Protein AF-A0A7J6PFQ9-F1 (afdb_monomer_lite)

Organism: Perkinsus olseni (NCBI:txid32597)

Foldseek 3Di:
DADQVVVLVVVVVVVVVVDPDDDDDDDPCCPLLNPDDVLNVQLVVCCVVVVDDLQRSQVVVVHHSHPDDCLVVLVVCVVVVQQADAAEFQAVNNCVNNDNNYPHYHYGEGEDDPNHPVVVVCCCPVRVGQYKYAYPPDDDDDDDDDDDDDDDDDPVRIDGDDPDD

InterPro domains:
  IPR032677 GTP cyclohydrolase II [PF00925] (2-100)
  IPR036144 GTP cyclohydrolase II superfamily [G3DSA:3.40.50.10990] (1-108)
  IPR036144 GTP cyclohydrolase II superfamily [SSF142695] (2-99)

Structure (mmCIF, N/CA/C/O backbone):
data_AF-A0A7J6PFQ9-F1
#
_entry.id   AF-A0A7J6PFQ9-F1
#
loop_
_atom_site.group_PDB
_atom_site.id
_atom_site.type_symbol
_atom_site.label_atom_id
_atom_site.label_alt_id
_atom_site.label_comp_id
_atom_site.label_asym_id
_atom_site.label_entity_id
_atom_site.label_seq_id
_atom_site.pdbx_PDB_ins_code
_atom_site.Cartn_x
_atom_site.Cartn_y
_atom_site.Cartn_z
_atom_site.occupancy
_atom_site.B_iso_or_equiv
_atom_site.auth_seq_id
_atom_site.auth_comp_id
_atom_site.auth_asym_id
_atom_site.auth_atom_id
_atom_site.pdbx_PDB_model_num
ATOM 1 N N . MET A 1 1 ? 19.373 -3.636 -0.226 1.00 56.25 1 MET A N 1
ATOM 2 C CA . MET A 1 1 ? 17.947 -4.040 -0.247 1.00 56.25 1 MET A CA 1
ATOM 3 C C . MET A 1 1 ? 17.137 -2.916 -0.885 1.00 56.25 1 MET A C 1
ATOM 5 O O . MET A 1 1 ? 17.295 -1.785 -0.446 1.00 56.25 1 MET A O 1
ATOM 9 N N . LYS A 1 2 ? 16.353 -3.200 -1.943 1.00 75.31 2 LYS A N 1
ATOM 10 C CA . LYS A 1 2 ? 15.621 -2.184 -2.737 1.00 75.31 2 LYS A CA 1
ATOM 11 C C . LYS A 1 2 ? 14.236 -1.800 -2.159 1.00 75.31 2 LYS A C 1
ATOM 13 O O . LYS A 1 2 ? 13.784 -0.693 -2.416 1.00 75.31 2 LYS A O 1
ATOM 18 N N . CYS A 1 3 ? 13.560 -2.674 -1.389 1.00 81.12 3 CYS A N 1
ATOM 19 C CA . CYS A 1 3 ? 12.254 -2.365 -0.758 1.00 81.12 3 CYS A CA 1
ATOM 20 C C . CYS A 1 3 ? 12.392 -1.927 0.714 1.00 81.12 3 CYS A C 1
ATOM 22 O O . CYS A 1 3 ? 13.244 -2.444 1.425 1.00 81.12 3 CYS A O 1
ATOM 24 N N . ASP A 1 4 ? 11.482 -1.061 1.164 1.00 85.31 4 ASP A N 1
ATOM 25 C CA . ASP A 1 4 ? 11.183 -0.634 2.549 1.00 85.31 4 ASP A CA 1
ATOM 26 C C . ASP A 1 4 ? 10.150 -1.537 3.266 1.00 85.31 4 ASP A C 1
ATOM 28 O O . ASP A 1 4 ? 9.826 -1.331 4.430 1.00 85.31 4 ASP A O 1
ATOM 32 N N . CYS A 1 5 ? 9.619 -2.543 2.567 1.00 86.88 5 CYS A N 1
ATOM 33 C CA . CYS A 1 5 ? 8.531 -3.412 3.010 1.00 86.88 5 CYS A CA 1
ATOM 34 C C . CYS A 1 5 ? 8.803 -4.083 4.374 1.00 86.88 5 CYS A C 1
ATOM 36 O O . CYS A 1 5 ? 7.892 -4.243 5.181 1.00 86.88 5 CYS A O 1
ATOM 38 N N . GLY A 1 6 ? 10.048 -4.528 4.589 1.00 88.75 6 GLY A N 1
ATOM 39 C CA . GLY A 1 6 ? 10.463 -5.226 5.809 1.00 88.75 6 GLY A CA 1
ATOM 40 C C . GLY A 1 6 ? 10.555 -4.285 7.004 1.00 88.75 6 GLY A C 1
ATOM 41 O O . GLY A 1 6 ? 9.994 -4.587 8.050 1.00 88.75 6 GLY A O 1
ATOM 42 N N . ASP A 1 7 ? 11.177 -3.120 6.816 1.00 87.69 7 ASP A N 1
ATOM 43 C CA . ASP A 1 7 ? 11.290 -2.096 7.858 1.00 87.69 7 ASP A CA 1
ATOM 44 C C . ASP A 1 7 ? 9.903 -1.613 8.303 1.00 87.69 7 ASP A C 1
ATOM 46 O O . ASP A 1 7 ? 9.631 -1.547 9.495 1.00 87.69 7 ASP A O 1
ATOM 50 N N . GLN A 1 8 ? 8.985 -1.381 7.355 1.00 89.81 8 GLN A N 1
ATOM 51 C CA . GLN A 1 8 ? 7.605 -0.981 7.662 1.00 89.81 8 GLN A CA 1
ATOM 52 C C . GLN A 1 8 ? 6.836 -2.043 8.456 1.00 89.81 8 GLN A C 1
ATOM 54 O O . GLN A 1 8 ? 6.014 -1.698 9.301 1.00 89.81 8 GLN A O 1
ATOM 59 N N . LEU A 1 9 ? 7.079 -3.330 8.183 1.00 91.81 9 LEU A N 1
ATOM 60 C CA . LEU A 1 9 ? 6.477 -4.414 8.957 1.00 91.81 9 LEU A CA 1
ATOM 61 C C . LEU A 1 9 ? 7.026 -4.428 10.384 1.00 91.81 9 LEU A C 1
ATOM 63 O O . LEU A 1 9 ? 6.240 -4.498 11.320 1.00 91.81 9 LEU A O 1
ATOM 67 N N . LEU A 1 10 ? 8.349 -4.354 10.548 1.00 91.00 10 LEU A N 1
ATOM 68 C CA . LEU A 1 10 ? 8.985 -4.351 11.866 1.00 91.00 10 LEU A CA 1
ATOM 69 C C . LEU A 1 10 ? 8.537 -3.149 12.705 1.00 91.00 10 LEU A C 1
ATOM 71 O O . LEU A 1 10 ? 8.171 -3.332 13.860 1.00 91.00 10 LEU A O 1
ATOM 75 N N . ASP A 1 11 ? 8.495 -1.955 12.111 1.00 88.69 11 ASP A N 1
ATOM 76 C CA . ASP A 1 11 ? 8.027 -0.744 12.791 1.00 88.69 11 ASP A CA 1
ATOM 77 C C . ASP A 1 11 ? 6.557 -0.900 13.242 1.00 88.69 11 ASP A C 1
ATOM 79 O O . ASP A 1 11 ? 6.215 -0.545 14.367 1.00 88.69 11 ASP A O 1
ATOM 83 N N . PHE A 1 12 ? 5.688 -1.505 12.420 1.00 90.94 12 PHE A N 1
ATOM 84 C CA . PHE A 1 12 ? 4.292 -1.747 12.807 1.00 90.94 12 PHE A CA 1
ATOM 85 C C . PHE A 1 12 ? 4.128 -2.853 13.860 1.00 90.94 12 PHE A C 1
ATOM 87 O O . PHE A 1 12 ? 3.186 -2.809 14.647 1.00 90.94 12 PHE A O 1
ATOM 94 N N . LEU A 1 13 ? 5.026 -3.844 13.904 1.00 92.06 13 LEU A N 1
ATOM 95 C CA . LEU A 1 13 ? 5.021 -4.857 14.964 1.00 92.06 13 LEU A CA 1
ATOM 96 C C . LEU A 1 13 ? 5.323 -4.249 16.339 1.00 92.06 13 LEU A C 1
ATOM 98 O O . LEU A 1 13 ? 4.771 -4.725 17.322 1.00 92.06 13 LEU A O 1
ATOM 102 N N . VAL A 1 14 ? 6.137 -3.190 16.405 1.00 90.38 14 VAL A N 1
ATOM 103 C CA . VAL A 1 14 ? 6.342 -2.427 17.648 1.00 90.38 14 VAL A CA 1
ATOM 104 C C . VAL A 1 14 ? 5.050 -1.717 18.053 1.00 90.38 14 VAL A C 1
ATOM 106 O O . VAL A 1 14 ? 4.609 -1.854 19.185 1.00 90.38 14 VAL A O 1
ATOM 109 N N . THR A 1 15 ? 4.375 -1.048 17.112 1.00 86.88 15 THR A N 1
ATOM 110 C CA . THR A 1 15 ? 3.069 -0.418 17.380 1.00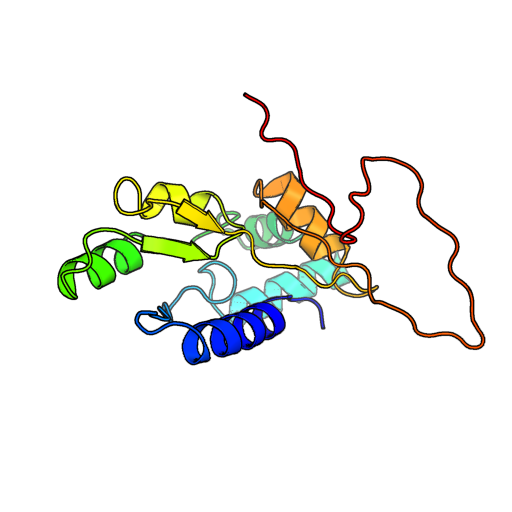 86.88 15 THR A CA 1
ATOM 111 C C . THR A 1 15 ? 2.017 -1.425 17.858 1.00 86.88 15 THR A C 1
ATOM 113 O O . THR A 1 15 ? 1.221 -1.110 18.731 1.00 86.88 15 THR A O 1
ATOM 116 N N . LEU A 1 16 ? 2.008 -2.644 17.312 1.00 89.50 16 LEU A N 1
ATOM 117 C CA . LEU A 1 16 ? 1.111 -3.716 17.761 1.00 89.50 16 LEU A CA 1
ATOM 118 C C . LEU A 1 16 ? 1.330 -4.127 19.222 1.00 89.50 16 LEU A C 1
ATOM 120 O O . LEU A 1 16 ? 0.383 -4.600 19.839 1.00 89.50 16 LEU A O 1
ATOM 124 N N . ASP A 1 17 ? 2.554 -4.000 19.735 1.00 91.62 17 ASP A N 1
ATOM 125 C CA . ASP A 1 17 ? 2.902 -4.332 21.122 1.00 91.62 17 ASP A CA 1
ATOM 126 C C . ASP A 1 17 ? 2.511 -3.205 22.095 1.00 91.62 17 ASP A C 1
ATOM 128 O O . ASP A 1 17 ? 2.172 -3.459 23.247 1.00 91.62 17 ASP A O 1
ATOM 132 N N . GLU A 1 18 ? 2.518 -1.958 21.616 1.00 91.38 18 GLU A N 1
ATOM 133 C CA . GLU A 1 18 ? 2.210 -0.758 22.406 1.00 91.38 18 GLU A CA 1
ATOM 134 C C . GLU A 1 18 ? 0.707 -0.422 22.454 1.00 91.38 18 GLU A C 1
ATOM 136 O O . GLU A 1 18 ? 0.261 0.277 23.364 1.00 91.38 18 GLU A O 1
ATOM 141 N N . GLU A 1 19 ? -0.081 -0.904 21.489 1.00 90.06 19 GLU A N 1
ATOM 142 C CA . GLU A 1 19 ? -1.502 -0.580 21.344 1.00 90.06 19 GLU A CA 1
ATOM 143 C C . GLU A 1 19 ? -2.411 -1.732 21.798 1.00 90.06 19 GLU A C 1
ATOM 145 O O . GLU A 1 19 ? -2.361 -2.839 21.264 1.00 90.06 19 GLU A O 1
ATOM 150 N N . ASP A 1 20 ? -3.372 -1.443 22.681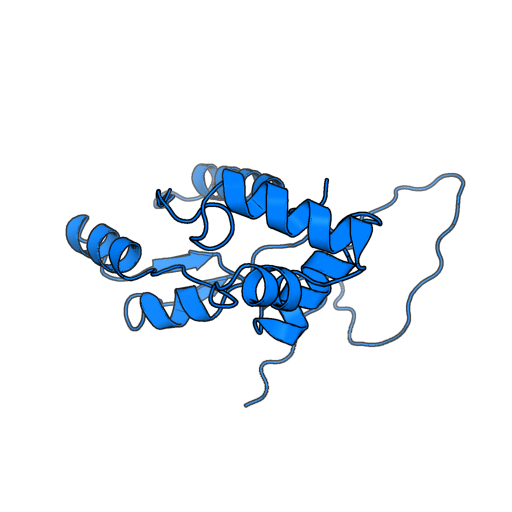 1.00 89.44 20 ASP A N 1
ATOM 151 C CA . ASP A 1 20 ? -4.359 -2.429 23.160 1.00 89.44 20 ASP A CA 1
ATOM 152 C C . ASP A 1 20 ? -5.221 -3.033 22.032 1.00 89.44 20 ASP A C 1
ATOM 154 O O . ASP A 1 20 ? -5.851 -4.085 22.190 1.00 89.44 20 ASP A O 1
ATOM 158 N N . ARG A 1 21 ? -5.342 -2.323 20.901 1.00 91.69 21 ARG A N 1
ATOM 159 C CA . ARG A 1 21 ? -6.212 -2.686 19.776 1.00 91.69 21 ARG A CA 1
ATOM 160 C C . ARG A 1 21 ? -5.549 -2.376 18.444 1.00 91.69 21 ARG A C 1
ATOM 162 O O . ARG A 1 21 ? -5.765 -1.315 17.863 1.00 91.69 21 ARG A O 1
ATOM 169 N N . ALA A 1 22 ? -4.845 -3.356 17.902 1.00 93.00 22 ALA A N 1
ATOM 170 C CA . ALA A 1 22 ? -4.261 -3.257 16.575 1.00 93.00 22 ALA A CA 1
ATOM 171 C C . ALA A 1 22 ? -4.480 -4.540 15.759 1.00 93.00 22 ALA A C 1
ATOM 173 O O . ALA A 1 22 ? -4.689 -5.632 16.286 1.00 93.00 22 ALA A O 1
ATOM 174 N N . VAL A 1 23 ? -4.489 -4.390 14.433 1.00 93.81 23 VAL A N 1
ATOM 175 C CA . VAL A 1 23 ? -4.667 -5.495 13.486 1.00 93.81 23 VAL A CA 1
ATOM 176 C C . VAL A 1 23 ? -3.684 -5.351 12.332 1.00 93.81 23 VAL A C 1
ATOM 178 O O . VAL A 1 23 ? -3.575 -4.291 11.720 1.00 93.81 23 VAL A O 1
ATOM 181 N N . LEU A 1 24 ? -2.992 -6.441 12.000 1.00 94.31 24 LEU A N 1
ATOM 182 C CA . LEU A 1 24 ? -2.179 -6.546 10.792 1.00 94.31 24 LEU A CA 1
ATOM 183 C C . LEU A 1 24 ? -2.923 -7.368 9.741 1.00 94.31 24 LEU A C 1
ATOM 185 O O . LEU A 1 24 ? -3.192 -8.552 9.937 1.00 94.31 24 LEU A O 1
ATOM 189 N N . LEU A 1 25 ? -3.215 -6.756 8.593 1.00 93.38 25 LEU A N 1
ATOM 190 C CA . LEU A 1 25 ? -3.803 -7.455 7.450 1.00 93.38 25 LEU A CA 1
ATOM 191 C C . LEU A 1 25 ? -2.724 -7.853 6.444 1.00 93.38 25 LEU A C 1
ATOM 193 O O . LEU A 1 25 ? -2.194 -7.016 5.711 1.00 93.38 25 LEU A O 1
ATOM 197 N N . TYR A 1 26 ? -2.441 -9.153 6.368 1.00 92.06 26 TYR A N 1
ATOM 198 C CA . TYR A 1 26 ? -1.532 -9.713 5.373 1.00 92.06 26 TYR A CA 1
ATOM 199 C C . TYR A 1 26 ? -2.302 -10.199 4.136 1.00 92.06 26 TYR A C 1
ATOM 201 O O . TYR A 1 26 ? -2.863 -11.295 4.116 1.00 92.06 26 TYR A O 1
ATOM 209 N N . ILE A 1 27 ? -2.342 -9.369 3.091 1.00 90.06 27 ILE A N 1
ATOM 210 C CA . ILE A 1 27 ? -3.121 -9.643 1.875 1.00 90.06 27 ILE A CA 1
ATOM 211 C C . ILE A 1 27 ? -2.295 -10.484 0.896 1.00 90.06 27 ILE A C 1
ATOM 213 O O . ILE A 1 27 ? -1.235 -10.070 0.420 1.00 90.06 27 ILE A O 1
ATOM 217 N N . ARG A 1 28 ? -2.799 -11.677 0.577 1.00 89.56 28 ARG A N 1
ATOM 218 C CA . ARG A 1 28 ? -2.197 -12.588 -0.406 1.00 89.56 28 ARG A CA 1
ATOM 219 C C . ARG A 1 28 ? -2.434 -12.077 -1.831 1.00 89.56 28 ARG A C 1
ATOM 221 O O . ARG A 1 28 ? -3.353 -11.315 -2.082 1.00 89.56 28 ARG A O 1
ATOM 228 N N . GLY A 1 29 ? -1.585 -12.488 -2.773 1.00 87.94 29 GLY A N 1
ATOM 229 C CA . GLY A 1 29 ? -1.717 -12.099 -4.186 1.00 87.94 29 GLY A CA 1
ATOM 230 C C . GLY A 1 29 ? -1.215 -10.689 -4.522 1.00 87.94 29 GLY A C 1
ATOM 231 O O . GLY A 1 29 ? -1.091 -10.361 -5.691 1.00 87.94 29 GLY A O 1
ATOM 232 N N . HIS A 1 30 ? -0.837 -9.873 -3.532 1.00 92.50 30 HIS A N 1
ATOM 233 C CA . HIS A 1 30 ? -0.338 -8.504 -3.747 1.00 92.50 30 HIS A CA 1
ATOM 234 C C . HIS A 1 30 ? 1.175 -8.406 -4.002 1.00 92.50 30 HIS A C 1
ATOM 236 O O . HIS A 1 30 ? 1.715 -7.300 -4.129 1.00 92.50 30 HIS A O 1
ATOM 242 N N . GLU A 1 31 ? 1.869 -9.542 -4.090 1.00 91.44 31 GLU A N 1
ATOM 243 C CA . GLU A 1 31 ? 3.302 -9.582 -4.386 1.00 91.44 31 GLU A CA 1
ATOM 244 C C . GLU A 1 31 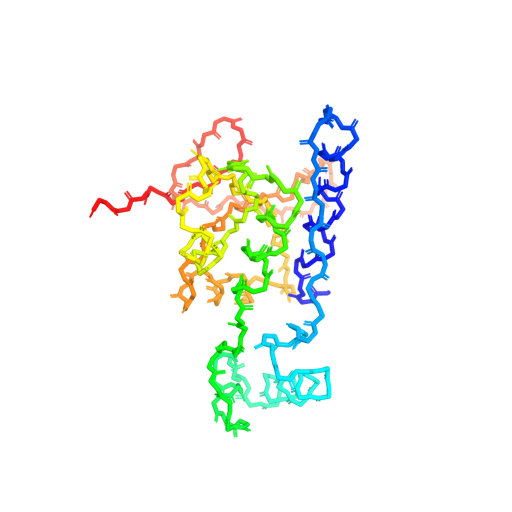? 3.600 -8.900 -5.730 1.00 91.44 31 GLU A C 1
ATOM 246 O O . GLU A 1 31 ? 2.844 -9.035 -6.693 1.00 91.44 31 GLU A O 1
ATOM 251 N N . GLY A 1 32 ? 4.685 -8.124 -5.789 1.00 88.88 32 GLY A N 1
ATOM 252 C CA . GLY A 1 32 ? 5.061 -7.381 -6.996 1.00 88.88 32 GLY A CA 1
ATOM 253 C C . GLY A 1 32 ? 4.059 -6.313 -7.453 1.00 88.88 32 GLY A C 1
ATOM 254 O O . GLY A 1 32 ? 4.062 -5.965 -8.623 1.00 88.88 32 GLY A O 1
ATOM 255 N N . ARG A 1 33 ? 3.195 -5.783 -6.574 1.00 90.62 33 ARG A N 1
ATOM 256 C CA . ARG A 1 33 ? 2.031 -4.954 -6.965 1.00 90.62 33 ARG A CA 1
ATOM 257 C C . ARG A 1 33 ? 0.965 -5.736 -7.746 1.00 90.62 33 ARG A C 1
ATOM 259 O O . ARG A 1 33 ? 0.330 -5.194 -8.641 1.00 90.62 33 ARG A O 1
ATOM 266 N N . GLY A 1 34 ? 0.754 -7.002 -7.391 1.00 92.00 34 GLY A N 1
ATOM 267 C CA . GLY A 1 34 ? -0.300 -7.844 -7.971 1.00 92.00 34 GLY A CA 1
ATOM 268 C C . GLY A 1 34 ? 0.138 -8.674 -9.181 1.00 92.00 34 GLY A C 1
ATOM 269 O O . GLY A 1 34 ? -0.612 -9.531 -9.629 1.00 92.00 34 GLY A O 1
ATOM 270 N N . ILE A 1 35 ? 1.364 -8.485 -9.681 1.00 94.12 35 ILE A N 1
ATOM 271 C CA . ILE A 1 35 ? 1.897 -9.263 -10.815 1.00 94.12 35 ILE A CA 1
ATOM 272 C C . ILE A 1 35 ? 2.517 -10.603 -10.381 1.00 94.12 35 ILE A C 1
ATOM 274 O O . ILE A 1 35 ? 2.873 -11.430 -11.221 1.00 94.12 35 ILE A O 1
ATOM 278 N N . GLY A 1 36 ? 2.674 -10.826 -9.073 1.00 93.06 36 GLY A N 1
ATOM 279 C CA . GLY A 1 36 ? 3.276 -12.031 -8.509 1.00 93.06 36 GLY A CA 1
ATOM 280 C C . GLY A 1 36 ? 4.808 -12.014 -8.486 1.00 93.06 36 GLY A C 1
ATOM 281 O O . GLY A 1 36 ? 5.472 -11.178 -9.100 1.00 93.06 36 GLY A O 1
ATOM 282 N N . LEU A 1 37 ? 5.390 -12.969 -7.753 1.00 92.44 37 LEU A N 1
ATOM 283 C CA . LEU A 1 37 ? 6.832 -13.011 -7.488 1.00 92.44 37 LEU A CA 1
ATOM 284 C C . LEU A 1 37 ? 7.670 -13.214 -8.758 1.00 92.44 37 LEU A C 1
ATOM 286 O O . LEU A 1 37 ? 8.661 -12.520 -8.956 1.00 92.44 37 LEU A O 1
ATOM 290 N N . ALA A 1 38 ? 7.262 -14.135 -9.635 1.00 93.81 38 ALA A N 1
ATOM 291 C CA . ALA A 1 38 ? 8.007 -14.431 -10.859 1.00 93.81 38 ALA A CA 1
ATOM 292 C C . ALA A 1 38 ? 8.116 -13.200 -11.776 1.00 93.81 38 ALA A C 1
ATOM 294 O O . ALA A 1 38 ? 9.189 -12.899 -12.293 1.00 93.81 38 ALA A O 1
ATOM 295 N N . ASN A 1 39 ? 7.023 -12.449 -11.941 1.00 94.31 39 ASN A N 1
ATOM 296 C CA . ASN A 1 39 ? 7.031 -11.244 -12.768 1.00 94.31 39 ASN A CA 1
ATOM 297 C C . ASN A 1 39 ? 7.718 -10.065 -12.071 1.00 94.31 39 ASN A C 1
ATOM 299 O O . ASN A 1 39 ? 8.327 -9.251 -12.751 1.00 94.31 39 ASN A O 1
ATOM 303 N N . LYS A 1 40 ? 7.717 -10.006 -10.733 1.00 91.81 40 LYS A N 1
ATOM 304 C CA . LYS A 1 40 ? 8.543 -9.048 -9.984 1.00 91.81 40 LYS A CA 1
ATOM 305 C C . LYS A 1 40 ? 10.033 -9.234 -10.271 1.00 91.81 40 LYS A C 1
ATOM 307 O O . LYS A 1 40 ? 10.731 -8.248 -10.468 1.00 91.81 40 LYS A O 1
ATOM 312 N N . VAL A 1 41 ? 10.509 -10.481 -10.325 1.00 93.06 41 VAL A N 1
ATOM 313 C CA . VAL A 1 41 ? 11.906 -10.773 -10.688 1.00 93.06 41 VAL A CA 1
ATOM 314 C C . VAL A 1 41 ? 12.194 -10.317 -12.120 1.00 93.06 41 VAL A C 1
ATOM 316 O O . VAL A 1 41 ? 13.173 -9.617 -12.343 1.00 93.06 41 VAL A O 1
ATOM 319 N N . LYS A 1 42 ? 11.302 -10.613 -13.077 1.00 93.19 42 LYS A N 1
ATOM 320 C CA . LYS A 1 42 ? 11.434 -10.114 -14.459 1.00 93.19 42 LYS A CA 1
ATOM 321 C C . LYS A 1 42 ? 11.463 -8.586 -14.528 1.00 93.19 42 LYS A C 1
ATOM 323 O O . LYS A 1 42 ? 12.273 -8.030 -15.258 1.00 93.19 42 LYS A O 1
ATOM 328 N N . ALA A 1 43 ? 10.607 -7.913 -13.761 1.00 91.75 43 ALA A N 1
ATOM 329 C CA . ALA A 1 43 ? 10.578 -6.458 -13.702 1.00 91.75 43 ALA A CA 1
ATOM 330 C C . ALA A 1 43 ? 11.896 -5.903 -13.153 1.00 91.75 43 ALA A C 1
ATOM 332 O O . ALA A 1 43 ? 12.385 -4.917 -13.677 1.00 91.75 43 ALA A O 1
ATOM 333 N N . TYR A 1 44 ? 12.504 -6.539 -12.147 1.00 89.88 44 TYR A N 1
ATOM 334 C CA . TYR A 1 44 ? 13.820 -6.128 -11.648 1.00 89.88 44 TYR A CA 1
ATOM 335 C C . TYR A 1 44 ? 14.926 -6.286 -12.684 1.00 89.88 44 TYR A C 1
ATOM 337 O O . TYR A 1 44 ? 15.738 -5.376 -12.804 1.00 89.88 44 TYR A O 1
ATOM 345 N N . ASN A 1 45 ? 14.914 -7.361 -13.473 1.00 91.75 45 ASN A N 1
ATOM 346 C CA . ASN A 1 45 ? 15.882 -7.508 -14.559 1.00 91.75 45 ASN A CA 1
ATOM 347 C C . ASN A 1 45 ? 15.746 -6.371 -15.579 1.00 91.75 45 ASN A C 1
ATOM 349 O O . ASN A 1 45 ? 16.748 -5.785 -15.953 1.00 91.75 45 ASN A O 1
ATOM 353 N N . LEU A 1 46 ? 14.519 -5.985 -15.951 1.00 90.44 46 LEU A N 1
ATOM 354 C CA . LEU A 1 46 ? 14.297 -4.839 -16.842 1.00 90.44 46 LEU A CA 1
ATOM 355 C C . LEU A 1 46 ? 14.765 -3.509 -16.230 1.00 90.44 46 LEU A C 1
ATOM 357 O O . LEU A 1 46 ? 15.280 -2.657 -16.944 1.00 90.44 46 LEU A O 1
ATOM 361 N N . GLN A 1 47 ? 14.618 -3.325 -14.915 1.00 88.62 47 GLN A N 1
ATOM 362 C CA . GLN A 1 47 ? 15.144 -2.132 -14.237 1.00 88.62 47 GLN A CA 1
ATOM 363 C C . GLN A 1 47 ? 16.673 -2.083 -14.297 1.00 88.62 47 GLN A C 1
ATOM 365 O O . GLN A 1 47 ? 17.243 -1.017 -14.506 1.00 88.62 47 GLN A O 1
ATOM 370 N N . ASP A 1 48 ? 17.331 -3.228 -14.113 1.00 86.69 48 ASP A N 1
ATOM 371 C CA . ASP A 1 48 ? 18.791 -3.313 -14.071 1.00 86.69 48 ASP A CA 1
ATOM 372 C C . ASP A 1 48 ? 19.422 -3.296 -15.480 1.00 86.69 48 ASP A C 1
ATOM 374 O O . ASP A 1 48 ? 20.465 -2.673 -15.668 1.00 86.69 48 ASP A O 1
ATOM 378 N N . GLU A 1 49 ? 18.798 -3.938 -16.473 1.00 90.88 49 GLU A N 1
ATOM 379 C CA . GLU A 1 49 ? 19.304 -4.045 -17.853 1.00 90.88 49 GLU A CA 1
ATOM 380 C C . GLU A 1 49 ? 18.984 -2.806 -18.697 1.00 90.88 49 GLU A C 1
ATOM 382 O O . GLU A 1 49 ? 19.851 -2.299 -19.408 1.00 90.88 49 GLU A O 1
ATOM 387 N N . ASP A 1 50 ? 17.750 -2.306 -18.605 1.00 89.75 50 ASP A N 1
ATOM 388 C CA . ASP A 1 50 ? 17.249 -1.229 -19.464 1.00 89.75 50 ASP A CA 1
ATOM 389 C C . ASP A 1 50 ? 17.169 0.127 -18.739 1.00 89.75 50 ASP A C 1
ATOM 391 O O . ASP A 1 50 ? 16.777 1.127 -19.341 1.00 89.75 50 ASP A O 1
ATOM 395 N N . GLY A 1 51 ? 17.496 0.178 -17.440 1.00 86.81 51 GLY A N 1
ATOM 396 C CA . GLY A 1 51 ? 17.406 1.396 -16.626 1.00 86.81 51 GLY A CA 1
ATOM 397 C C . GLY A 1 51 ? 15.974 1.889 -16.390 1.00 86.81 51 GLY A C 1
ATOM 398 O O . GLY A 1 51 ? 15.781 3.048 -16.024 1.00 86.81 51 GLY A O 1
ATOM 399 N N . LEU A 1 52 ? 14.973 1.036 -16.626 1.00 87.50 52 LEU A N 1
ATOM 400 C CA . LEU A 1 52 ? 13.560 1.375 -16.456 1.00 87.50 52 LEU A CA 1
ATOM 401 C C . LEU A 1 52 ? 13.207 1.533 -14.979 1.00 87.50 52 LEU A C 1
ATOM 403 O O . LEU A 1 52 ? 13.791 0.889 -14.110 1.00 87.50 52 LEU A O 1
ATOM 407 N N . ASP A 1 53 ? 12.174 2.315 -14.679 1.00 86.38 53 ASP A N 1
ATOM 408 C CA . ASP A 1 53 ? 11.589 2.304 -13.342 1.00 86.38 53 ASP A CA 1
ATOM 409 C C . ASP A 1 53 ? 10.500 1.231 -13.169 1.00 86.38 53 ASP A C 1
ATOM 411 O O . ASP A 1 53 ? 10.215 0.411 -14.048 1.00 86.38 53 ASP A O 1
ATOM 415 N N . THR A 1 54 ? 9.880 1.200 -11.985 1.00 84.44 54 THR A N 1
ATOM 416 C CA . THR A 1 54 ? 8.845 0.206 -11.657 1.00 84.44 54 THR A CA 1
ATOM 417 C C . THR A 1 54 ? 7.597 0.318 -12.539 1.00 84.44 54 THR A C 1
ATOM 419 O O . THR A 1 54 ? 6.993 -0.704 -12.855 1.00 84.44 54 THR A O 1
ATOM 422 N N . VAL A 1 55 ? 7.188 1.530 -12.921 1.00 88.88 55 VAL A N 1
ATOM 423 C CA . VAL A 1 55 ? 6.014 1.743 -13.780 1.00 88.88 55 VAL A CA 1
ATOM 424 C C . VAL A 1 55 ? 6.319 1.254 -15.187 1.00 88.88 55 VAL A C 1
ATOM 426 O O . VAL A 1 55 ? 5.560 0.465 -15.745 1.00 88.88 55 VAL A O 1
ATOM 429 N N . GLU A 1 56 ? 7.452 1.680 -15.732 1.00 90.75 56 GLU A N 1
ATOM 430 C CA . GLU A 1 56 ? 7.874 1.351 -17.093 1.00 90.75 56 GLU A CA 1
ATOM 431 C C . GLU A 1 56 ? 8.114 -0.150 -17.263 1.00 90.75 56 GLU A C 1
ATOM 433 O O . GLU A 1 56 ? 7.648 -0.748 -18.231 1.00 90.75 56 GLU A O 1
ATOM 438 N N . SER A 1 57 ? 8.755 -0.785 -16.279 1.00 91.75 57 SER A N 1
ATOM 439 C CA . SER A 1 57 ? 8.988 -2.232 -16.279 1.00 91.75 57 SER A CA 1
ATOM 440 C C . SER A 1 57 ? 7.680 -3.024 -16.274 1.00 91.75 57 SER A C 1
ATOM 442 O O . SER A 1 57 ? 7.541 -3.992 -17.018 1.00 91.75 57 SER A O 1
ATOM 444 N N . ASN A 1 58 ? 6.694 -2.608 -15.470 1.00 93.12 58 ASN A N 1
ATOM 445 C CA . ASN A 1 58 ? 5.389 -3.270 -15.430 1.00 93.12 58 ASN A CA 1
ATOM 446 C C . ASN A 1 58 ? 4.645 -3.122 -16.763 1.00 93.12 58 ASN A C 1
ATOM 448 O O . ASN A 1 58 ? 4.135 -4.116 -17.282 1.00 93.12 58 ASN A O 1
ATOM 452 N N . LEU A 1 59 ? 4.648 -1.918 -17.345 1.00 94.12 59 LEU A N 1
ATOM 453 C CA . LEU A 1 59 ? 4.037 -1.657 -18.650 1.00 94.12 59 LEU A CA 1
ATOM 454 C C . LEU A 1 59 ? 4.710 -2.471 -19.762 1.00 94.12 59 LEU A C 1
ATOM 456 O O . LEU A 1 59 ? 4.018 -3.075 -20.579 1.00 94.12 59 LEU A O 1
ATOM 460 N N . LYS A 1 60 ? 6.047 -2.563 -19.760 1.00 94.00 60 LYS A N 1
ATOM 461 C CA . LYS A 1 60 ? 6.813 -3.375 -20.720 1.00 94.00 60 LYS A CA 1
ATOM 462 C C . LYS A 1 60 ? 6.491 -4.868 -20.611 1.00 94.00 60 LYS A C 1
ATOM 464 O O . LYS A 1 60 ? 6.497 -5.572 -21.615 1.00 94.00 60 LYS A O 1
ATOM 469 N N . LEU A 1 61 ? 6.162 -5.344 -19.410 1.00 93.12 61 LEU A N 1
ATOM 470 C CA . LEU A 1 61 ? 5.694 -6.711 -19.166 1.00 93.12 61 LEU A CA 1
ATOM 471 C C . LEU A 1 61 ? 4.195 -6.922 -19.462 1.00 93.12 61 LEU A C 1
ATOM 473 O O . LEU A 1 61 ? 3.711 -8.041 -19.299 1.00 93.12 61 LEU A O 1
ATOM 477 N N . GLY A 1 62 ? 3.465 -5.886 -19.893 1.00 95.62 62 GLY A N 1
ATOM 478 C CA . GLY A 1 62 ? 2.038 -5.955 -20.225 1.00 95.62 62 GLY A CA 1
ATOM 479 C C . GLY A 1 62 ? 1.087 -5.826 -19.029 1.00 95.62 62 GLY A C 1
ATOM 480 O O . GLY A 1 62 ? -0.083 -6.181 -19.148 1.00 95.62 62 GLY A O 1
ATOM 481 N N . TYR A 1 63 ? 1.564 -5.335 -17.881 1.00 95.06 63 TYR A N 1
ATOM 482 C CA . TYR A 1 63 ? 0.760 -5.132 -16.672 1.00 95.06 63 TYR A CA 1
ATOM 483 C C . TYR A 1 63 ? 0.432 -3.657 -16.440 1.00 95.06 63 TYR A C 1
ATOM 485 O O . TYR A 1 63 ? 1.153 -2.759 -16.876 1.00 95.06 63 TYR A O 1
ATOM 493 N N . ALA A 1 64 ? -0.631 -3.400 -15.674 1.00 93.62 64 ALA A N 1
ATOM 494 C CA . ALA A 1 64 ? -0.872 -2.066 -15.140 1.00 93.62 64 ALA A CA 1
ATOM 495 C C . ALA A 1 64 ? 0.250 -1.666 -14.152 1.00 93.62 64 ALA A C 1
ATOM 497 O O . ALA A 1 64 ? 0.847 -2.541 -13.511 1.00 93.62 64 ALA A O 1
ATOM 498 N N . PRO A 1 65 ? 0.515 -0.358 -13.958 1.00 90.75 65 PRO A N 1
ATOM 499 C CA . PRO A 1 65 ? 1.526 0.120 -13.008 1.00 90.75 65 PRO A CA 1
ATOM 500 C C . PRO A 1 65 ? 1.342 -0.431 -11.586 1.00 90.75 65 PRO A C 1
ATOM 502 O O . PRO A 1 65 ? 2.319 -0.704 -10.884 1.00 90.75 65 PRO A O 1
ATOM 505 N N . ASP A 1 66 ? 0.087 -0.628 -11.179 1.00 91.81 66 ASP A N 1
ATOM 506 C CA . ASP A 1 66 ? -0.313 -1.296 -9.947 1.00 91.81 66 ASP A CA 1
ATOM 507 C C . ASP A 1 66 ? -1.572 -2.131 -10.206 1.00 91.81 66 ASP A C 1
ATOM 509 O O . ASP A 1 66 ? -2.581 -1.592 -10.651 1.00 91.81 66 ASP A O 1
ATOM 513 N N . CYS A 1 67 ? -1.512 -3.438 -9.953 1.00 92.12 67 CYS A N 1
ATOM 514 C CA . CYS A 1 67 ? -2.627 -4.368 -10.159 1.00 92.12 67 CYS A CA 1
ATOM 515 C C . CYS A 1 67 ? -3.301 -4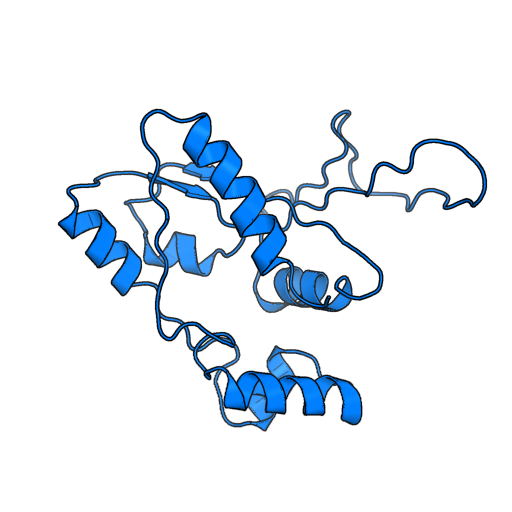.776 -8.835 1.00 92.12 67 CYS A C 1
ATOM 517 O O . CYS A 1 67 ? -4.071 -5.734 -8.810 1.00 92.12 67 CYS A O 1
ATOM 519 N N . ARG A 1 68 ? -2.966 -4.127 -7.711 1.00 94.19 68 ARG A N 1
ATOM 520 C CA . ARG A 1 68 ? -3.520 -4.484 -6.395 1.00 94.19 68 ARG A CA 1
ATOM 521 C C . ARG A 1 68 ? -4.943 -3.969 -6.227 1.00 94.19 68 ARG A C 1
ATOM 523 O O . ARG A 1 68 ? -5.232 -2.827 -6.573 1.00 94.19 68 ARG A O 1
ATOM 530 N N . ASP A 1 69 ? -5.772 -4.774 -5.569 1.00 90.88 69 ASP A N 1
ATOM 531 C CA . ASP A 1 69 ? -7.110 -4.392 -5.123 1.00 90.88 69 ASP A CA 1
ATOM 532 C C . ASP A 1 69 ? -7.211 -4.519 -3.597 1.00 90.88 69 ASP A C 1
ATOM 534 O O . ASP A 1 69 ? -7.002 -5.578 -3.011 1.00 90.88 69 ASP A O 1
ATOM 538 N N . PHE A 1 70 ? -7.535 -3.421 -2.921 1.00 93.56 70 PHE A N 1
ATOM 539 C CA . PHE A 1 70 ? -7.657 -3.392 -1.463 1.00 93.56 70 PHE A CA 1
ATOM 540 C C . PHE A 1 70 ? -9.104 -3.595 -0.974 1.00 93.56 70 PHE A C 1
ATOM 542 O O . PHE A 1 70 ? -9.357 -3.508 0.230 1.00 93.56 70 PHE A O 1
ATOM 549 N N . ALA A 1 71 ? -10.055 -3.918 -1.858 1.00 91.62 71 ALA A N 1
ATOM 550 C CA . ALA A 1 71 ? -11.435 -4.225 -1.484 1.00 91.62 71 ALA A CA 1
ATOM 551 C C . ALA A 1 71 ? -11.536 -5.429 -0.532 1.00 91.62 71 ALA A C 1
ATOM 553 O O . ALA A 1 71 ? -12.410 -5.452 0.340 1.00 91.62 71 ALA A O 1
ATOM 554 N N . ASP A 1 72 ? -10.640 -6.414 -0.659 1.00 92.12 72 ASP A N 1
ATOM 555 C CA . ASP A 1 72 ? -10.534 -7.533 0.287 1.00 92.12 72 ASP A CA 1
ATOM 556 C C . ASP A 1 72 ? -10.201 -7.055 1.707 1.00 92.12 72 ASP A C 1
ATOM 558 O O . ASP A 1 72 ? -10.783 -7.548 2.671 1.00 92.12 72 ASP A O 1
ATOM 562 N N . ALA A 1 73 ? -9.337 -6.044 1.853 1.00 94.56 73 ALA A N 1
ATOM 563 C CA . ALA A 1 73 ? -8.981 -5.486 3.158 1.00 94.56 73 ALA A CA 1
ATOM 564 C C . ALA A 1 73 ? -10.200 -4.858 3.843 1.00 94.56 73 ALA A C 1
ATOM 566 O O . ALA A 1 73 ? -10.496 -5.151 5.000 1.00 94.56 73 ALA A O 1
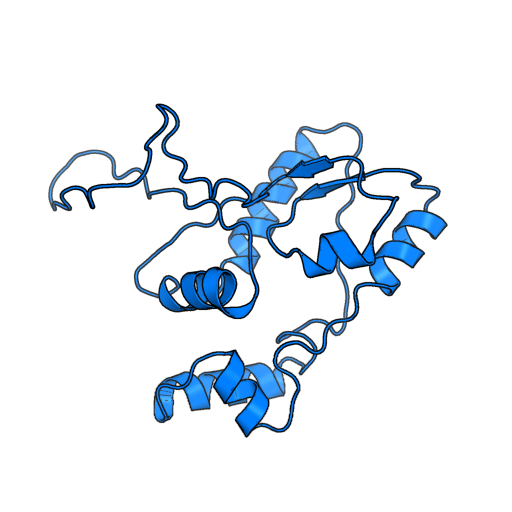ATOM 567 N N . ARG A 1 74 ? -10.958 -4.042 3.101 1.00 95.06 74 ARG A N 1
ATOM 568 C CA . ARG A 1 74 ? -12.204 -3.435 3.588 1.00 95.06 74 ARG A CA 1
ATOM 569 C C . ARG A 1 74 ? -13.232 -4.500 3.982 1.00 95.06 74 ARG A C 1
ATOM 571 O O . ARG A 1 74 ? -13.886 -4.358 5.014 1.00 95.06 74 ARG A O 1
ATOM 578 N N . ARG A 1 75 ? -13.381 -5.564 3.184 1.00 94.31 75 ARG A N 1
ATOM 579 C CA . ARG A 1 75 ? -14.279 -6.690 3.497 1.00 94.31 75 ARG A CA 1
ATOM 580 C C . ARG A 1 75 ? -13.845 -7.428 4.762 1.00 94.31 75 ARG A C 1
ATOM 582 O O . ARG A 1 75 ? -14.694 -7.689 5.610 1.00 94.31 75 ARG A O 1
ATOM 589 N N . ALA A 1 76 ? -12.550 -7.693 4.920 1.00 95.25 76 ALA A N 1
ATOM 590 C CA . ALA A 1 76 ? -11.998 -8.339 6.107 1.00 95.25 76 ALA A CA 1
ATOM 591 C C . ALA A 1 76 ? -12.253 -7.514 7.380 1.00 95.25 76 ALA A C 1
ATOM 593 O O . ALA A 1 76 ? -12.773 -8.049 8.354 1.00 95.25 76 ALA A O 1
ATOM 594 N N . LEU A 1 77 ? -11.983 -6.203 7.355 1.00 96.19 77 LEU A N 1
ATOM 595 C CA . LEU A 1 77 ? -12.245 -5.317 8.500 1.00 96.19 77 LEU A CA 1
ATOM 596 C C . LEU A 1 77 ? -13.724 -5.320 8.902 1.00 96.19 77 LEU A C 1
ATOM 598 O O . LEU A 1 77 ? -14.046 -5.487 10.077 1.00 96.19 77 LEU A O 1
ATOM 602 N N . LYS A 1 78 ? -14.634 -5.207 7.925 1.00 95.38 78 LYS A N 1
ATOM 603 C CA . LYS A 1 78 ? -16.079 -5.268 8.186 1.00 95.38 78 LYS A CA 1
ATOM 604 C C . LYS A 1 78 ? -16.509 -6.612 8.763 1.00 95.38 78 LYS A C 1
ATOM 606 O O . LYS A 1 78 ? -17.336 -6.639 9.668 1.00 95.38 78 LYS A O 1
ATOM 611 N N . HIS A 1 79 ? -15.952 -7.712 8.259 1.00 96.00 79 HIS A N 1
ATOM 612 C CA . HIS A 1 79 ? -16.245 -9.052 8.762 1.00 96.00 79 HIS A CA 1
ATOM 613 C C . HIS A 1 79 ? -15.818 -9.227 10.227 1.00 96.00 79 HIS A C 1
ATOM 615 O O . HIS A 1 79 ? -16.538 -9.846 11.001 1.00 96.00 79 HIS A O 1
ATOM 621 N N . LEU A 1 80 ? -14.703 -8.609 10.627 1.00 95.50 80 LEU A N 1
ATOM 622 C CA . LEU A 1 80 ? -14.242 -8.558 12.019 1.00 95.50 80 LEU A CA 1
ATOM 623 C C . LEU A 1 80 ? -15.057 -7.594 12.906 1.00 95.50 80 LEU A C 1
ATOM 625 O O . LEU A 1 80 ? -14.753 -7.441 14.085 1.00 95.50 80 LEU A O 1
ATOM 629 N N . GLY A 1 81 ? -16.072 -6.914 12.361 1.00 96.44 81 GLY A N 1
ATOM 630 C CA . GLY A 1 81 ? -16.881 -5.933 13.090 1.00 96.44 81 GLY A CA 1
ATOM 631 C C . GLY A 1 81 ? -16.182 -4.589 13.321 1.00 96.44 81 GLY A C 1
ATOM 632 O O . GLY A 1 81 ? -16.666 -3.769 14.104 1.00 96.44 81 GLY A O 1
ATOM 633 N N . ILE A 1 82 ? -15.059 -4.332 12.643 1.00 96.81 82 ILE A N 1
ATOM 634 C CA . ILE A 1 82 ? -14.309 -3.080 12.760 1.00 96.81 82 ILE A CA 1
ATOM 635 C C . ILE A 1 82 ? -15.029 -1.994 11.958 1.00 96.81 82 ILE A C 1
ATOM 637 O O . ILE A 1 82 ? -15.253 -2.120 10.753 1.00 96.81 82 ILE A O 1
ATOM 641 N N . ARG A 1 83 ? -15.402 -0.912 12.648 1.00 95.44 83 ARG A N 1
ATOM 642 C CA . ARG A 1 83 ? -16.191 0.199 12.084 1.00 95.44 83 ARG A CA 1
ATOM 643 C C . ARG A 1 83 ? -15.354 1.421 11.723 1.00 95.44 83 ARG A C 1
ATOM 645 O O . ARG A 1 83 ? -15.817 2.262 10.968 1.00 95.44 83 ARG A O 1
ATOM 652 N N . SER A 1 84 ? -14.157 1.521 12.286 1.00 96.56 84 SER A N 1
ATOM 653 C CA . SER A 1 84 ? -13.250 2.644 12.108 1.00 96.56 84 SER A CA 1
ATOM 654 C C . SER A 1 84 ? -11.821 2.184 12.396 1.00 96.56 84 SER A C 1
ATOM 656 O O . SER A 1 84 ? -11.622 1.321 13.255 1.00 96.56 84 SER A O 1
ATOM 658 N N . VAL A 1 85 ? -10.851 2.713 11.652 1.00 96.12 85 VAL A N 1
ATOM 659 C CA . VAL A 1 85 ? -9.426 2.419 11.792 1.00 96.12 85 VAL A CA 1
ATOM 660 C C . VAL A 1 85 ? -8.589 3.689 11.690 1.00 96.12 85 VAL A C 1
ATOM 662 O O . VAL A 1 85 ? -8.799 4.527 10.810 1.00 96.12 85 VAL A O 1
ATOM 665 N N . MET A 1 86 ? -7.570 3.761 12.541 1.00 95.69 86 MET A N 1
ATOM 666 C CA . MET A 1 86 ? -6.378 4.560 12.290 1.00 95.69 86 MET A CA 1
ATOM 667 C C . MET A 1 86 ? -5.481 3.759 11.338 1.00 95.69 86 MET A C 1
ATOM 669 O O . MET A 1 86 ? -4.978 2.690 11.686 1.00 95.69 86 MET A O 1
ATOM 673 N N . LEU A 1 87 ? -5.342 4.222 10.097 1.00 95.56 87 LEU A N 1
ATOM 674 C CA . LEU A 1 87 ? -4.659 3.487 9.039 1.00 95.56 87 LEU A CA 1
ATOM 675 C C . LEU A 1 87 ? -3.198 3.924 8.911 1.00 95.56 87 LEU A C 1
ATOM 677 O O . LEU A 1 87 ? -2.909 5.033 8.469 1.00 95.56 87 LEU A O 1
ATOM 681 N N . TYR A 1 88 ? -2.281 3.000 9.189 1.00 93.81 88 TYR A N 1
ATOM 682 C CA . TYR A 1 88 ? -0.848 3.183 8.969 1.00 93.81 88 TYR A CA 1
ATOM 683 C C . TYR A 1 88 ? -0.509 2.925 7.492 1.00 93.81 88 TYR A C 1
ATOM 685 O O . TYR A 1 88 ? -0.464 1.778 7.031 1.00 93.81 88 TYR A O 1
ATOM 693 N N . THR A 1 89 ? -0.332 3.985 6.699 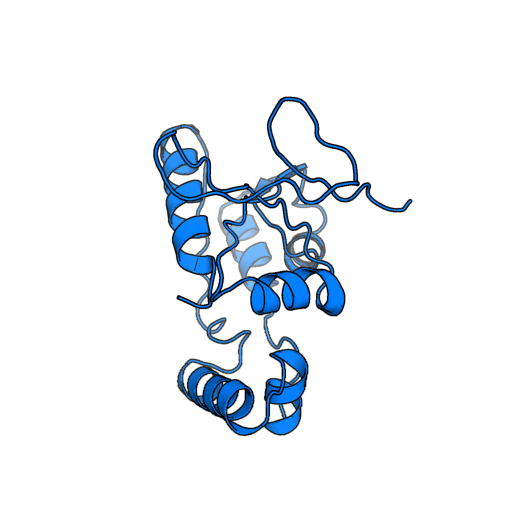1.00 92.62 89 THR A N 1
ATOM 694 C CA . THR A 1 89 ? -0.043 3.873 5.262 1.00 92.62 89 THR A CA 1
ATOM 695 C C . THR A 1 89 ? 0.584 5.134 4.680 1.00 92.62 89 THR A C 1
ATOM 697 O O . THR A 1 89 ? 0.187 6.244 5.006 1.00 92.62 89 THR A O 1
ATOM 700 N N . ASN A 1 90 ? 1.473 4.944 3.702 1.00 91.38 90 ASN A N 1
ATOM 701 C CA . ASN A 1 90 ? 1.882 6.014 2.785 1.00 91.38 90 ASN A CA 1
ATOM 702 C C . ASN A 1 90 ? 1.130 5.951 1.455 1.00 91.38 90 ASN A C 1
ATOM 704 O O . ASN A 1 90 ? 1.241 6.861 0.654 1.00 91.38 90 ASN A O 1
ATOM 708 N N . ASN A 1 91 ? 0.411 4.865 1.169 1.00 92.44 91 ASN A N 1
ATOM 709 C CA . ASN A 1 91 ? -0.253 4.662 -0.115 1.00 92.44 91 ASN A CA 1
ATOM 710 C C . ASN A 1 91 ? -1.685 5.240 -0.090 1.00 92.44 91 ASN A C 1
ATOM 712 O O . ASN A 1 91 ? -2.531 4.651 0.599 1.00 92.44 91 ASN A O 1
ATOM 716 N N . PRO A 1 92 ? -1.993 6.296 -0.868 1.00 91.25 92 PRO A N 1
ATOM 717 C CA . PRO A 1 92 ? -3.334 6.882 -0.925 1.00 91.25 92 PRO A CA 1
ATOM 718 C C . PRO A 1 92 ? -4.385 5.917 -1.487 1.00 91.25 92 PRO A C 1
ATOM 720 O O . PRO A 1 92 ? -5.543 5.973 -1.081 1.00 91.25 92 PRO A O 1
ATOM 723 N N . ALA A 1 93 ? -4.003 4.955 -2.336 1.00 92.62 93 ALA A N 1
ATOM 724 C CA . ALA A 1 93 ? -4.938 3.950 -2.847 1.00 92.62 93 ALA A CA 1
ATOM 725 C C . ALA A 1 93 ? -5.506 3.055 -1.730 1.00 92.62 93 ALA A C 1
ATOM 727 O O . ALA A 1 93 ? -6.649 2.610 -1.819 1.00 92.62 93 ALA A O 1
ATOM 728 N N . LYS A 1 94 ? -4.744 2.819 -0.647 1.00 93.88 94 LYS A N 1
ATOM 729 C CA . LYS A 1 94 ? -5.267 2.106 0.531 1.00 93.88 94 LYS A CA 1
ATOM 730 C C . LYS A 1 94 ? -6.300 2.951 1.276 1.00 93.88 94 LYS A C 1
ATOM 732 O O . LYS A 1 94 ? -7.321 2.413 1.689 1.00 93.88 94 LYS A O 1
ATOM 737 N N . VAL A 1 95 ? -6.044 4.253 1.421 1.00 95.06 95 VAL A N 1
ATOM 738 C CA . VAL A 1 95 ? -6.977 5.196 2.060 1.00 95.06 95 VAL A CA 1
ATOM 739 C C . VAL A 1 95 ? -8.292 5.216 1.283 1.00 95.06 95 VAL A C 1
ATOM 741 O O . VAL A 1 95 ? -9.346 4.941 1.850 1.00 95.06 95 VAL A O 1
ATOM 744 N N . ALA A 1 96 ? -8.213 5.418 -0.036 1.00 94.06 96 ALA A N 1
ATOM 745 C CA . ALA A 1 96 ? -9.374 5.440 -0.919 1.00 94.06 96 ALA A CA 1
ATOM 746 C C . ALA A 1 96 ? -10.186 4.134 -0.861 1.00 94.06 96 ALA A C 1
ATOM 748 O O . ALA A 1 96 ? -11.412 4.166 -0.780 1.00 94.06 96 ALA A O 1
ATOM 749 N N . ALA A 1 97 ? -9.519 2.977 -0.851 1.00 94.38 97 ALA A N 1
ATOM 750 C CA . ALA A 1 97 ? -10.201 1.686 -0.833 1.00 94.38 97 ALA A CA 1
ATOM 751 C C . ALA A 1 97 ? -10.913 1.366 0.493 1.00 94.38 97 ALA A C 1
ATOM 753 O O . ALA A 1 97 ? -11.946 0.688 0.494 1.00 94.38 97 ALA A O 1
ATOM 754 N N . LEU A 1 98 ? -10.379 1.823 1.631 1.00 95.81 98 LEU A N 1
ATOM 755 C CA . LEU A 1 98 ? -11.040 1.653 2.929 1.00 95.81 98 LEU A CA 1
ATOM 756 C C . LEU A 1 98 ? -12.165 2.684 3.120 1.00 95.81 98 LEU A C 1
ATOM 758 O O . LEU A 1 98 ? -13.198 2.350 3.715 1.00 95.81 98 LEU A O 1
ATOM 762 N N . GLY A 1 99 ? -12.018 3.874 2.531 1.00 94.88 99 GLY A N 1
ATOM 763 C CA . GLY A 1 99 ? -13.032 4.926 2.505 1.00 94.88 99 GLY A CA 1
ATOM 764 C C . GLY A 1 99 ? -13.414 5.369 3.915 1.00 94.88 99 GLY A C 1
ATOM 765 O O . GLY A 1 99 ? -12.548 5.581 4.754 1.00 94.88 99 GLY A O 1
ATOM 766 N N . GLU A 1 100 ? -14.716 5.423 4.197 1.00 94.69 100 GLU A N 1
ATOM 767 C CA . GLU A 1 100 ? -15.288 5.853 5.489 1.00 94.69 100 GLU A CA 1
ATOM 768 C C . GLU A 1 100 ? -14.820 5.049 6.714 1.00 94.69 100 GLU A C 1
ATOM 770 O O . GLU A 1 100 ? -15.032 5.477 7.843 1.00 94.69 100 GLU A O 1
ATOM 775 N N . LEU A 1 101 ? -14.193 3.881 6.523 1.00 96.19 101 LEU A N 1
ATOM 776 C CA . LEU A 1 101 ? -13.572 3.168 7.640 1.00 96.19 101 LEU A CA 1
ATOM 777 C C . LEU A 1 101 ? -12.342 3.910 8.182 1.00 96.19 101 LEU A C 1
ATOM 779 O O . LEU A 1 101 ? -11.963 3.666 9.321 1.00 96.19 101 LEU A O 1
ATOM 783 N N . VAL A 1 102 ? -11.689 4.768 7.399 1.00 97.38 102 VAL A N 1
ATOM 784 C CA . VAL A 1 102 ? -10.481 5.482 7.827 1.00 97.38 102 VAL A CA 1
ATOM 785 C C . VAL A 1 102 ? -10.881 6.710 8.641 1.00 97.38 102 VAL A C 1
ATOM 787 O O . VAL A 1 102 ? -11.395 7.675 8.086 1.00 97.38 102 VAL A O 1
ATOM 790 N N . SER A 1 103 ? -10.633 6.686 9.951 1.00 96.56 103 SER A N 1
ATOM 791 C CA . SER A 1 103 ? -10.808 7.868 10.812 1.00 96.56 103 SER A CA 1
ATOM 792 C C . SER A 1 103 ? -9.573 8.755 10.852 1.00 96.56 103 SER A C 1
ATOM 794 O O . SER A 1 103 ? -9.681 9.948 11.104 1.00 96.56 103 SER A O 1
ATOM 796 N N . GLU A 1 104 ? -8.400 8.167 10.635 1.00 94.69 104 GLU A N 1
ATOM 797 C CA . GLU A 1 104 ? -7.114 8.852 10.690 1.00 94.69 104 GLU A CA 1
ATOM 798 C C . GLU A 1 104 ? -6.116 8.111 9.798 1.00 94.69 104 GLU A C 1
ATOM 800 O O . GLU A 1 104 ? -6.145 6.881 9.712 1.00 94.69 104 GLU A O 1
ATOM 805 N N . VAL A 1 105 ? -5.229 8.851 9.133 1.00 93.62 105 VAL A N 1
ATOM 806 C CA . VAL A 1 105 ? -4.108 8.286 8.374 1.00 93.62 105 VAL A CA 1
ATOM 807 C C . VAL A 1 105 ? -2.821 8.623 9.107 1.00 93.62 105 VAL A C 1
ATOM 809 O O . VAL A 1 105 ? -2.523 9.794 9.326 1.00 93.62 105 VAL A O 1
ATOM 812 N N . ARG A 1 106 ? -2.033 7.598 9.437 1.00 90.94 106 ARG A N 1
ATOM 813 C CA . ARG A 1 106 ? -0.676 7.766 9.959 1.00 90.94 106 ARG A CA 1
ATOM 814 C C . ARG A 1 106 ? 0.333 7.355 8.906 1.00 90.94 106 ARG A C 1
ATOM 816 O O . ARG A 1 106 ? 0.342 6.210 8.449 1.00 90.94 106 ARG A O 1
ATOM 823 N N . ALA A 1 107 ? 1.181 8.297 8.514 1.00 88.69 107 ALA A N 1
ATOM 824 C CA . ALA A 1 107 ? 2.285 7.998 7.621 1.00 88.69 107 ALA A CA 1
ATOM 825 C C . ALA A 1 107 ? 3.289 7.070 8.320 1.00 88.69 107 ALA A C 1
ATOM 827 O O . ALA A 1 107 ? 3.569 7.197 9.512 1.00 88.69 107 ALA A O 1
ATOM 828 N N . VAL A 1 108 ? 3.830 6.123 7.564 1.00 87.31 108 VAL A N 1
ATOM 829 C CA . VAL A 1 108 ? 4.837 5.171 8.026 1.00 87.31 108 VAL A CA 1
ATOM 830 C C . VAL A 1 108 ? 6.214 5.668 7.586 1.00 87.31 108 VAL A C 1
ATOM 832 O O . VAL A 1 108 ? 6.409 5.946 6.399 1.00 87.31 108 VAL A O 1
ATOM 835 N N . PRO A 1 109 ? 7.200 5.764 8.488 1.00 84.31 109 PRO A N 1
ATOM 836 C CA . PRO A 1 109 ? 8.543 6.179 8.117 1.00 84.31 109 PRO A CA 1
ATOM 837 C C . PRO A 1 109 ? 9.167 5.302 7.024 1.00 84.31 109 PRO A C 1
ATOM 839 O O . PRO A 1 109 ? 9.027 4.079 7.012 1.00 84.31 109 PRO A O 1
ATOM 842 N N . ALA A 1 110 ? 9.907 5.930 6.116 1.00 84.00 110 ALA A N 1
ATOM 843 C CA . ALA A 1 110 ? 10.804 5.266 5.184 1.00 84.00 110 ALA A CA 1
ATOM 844 C C . ALA A 1 110 ? 12.257 5.603 5.536 1.00 84.00 110 ALA A C 1
ATOM 846 O O . ALA A 1 110 ? 12.577 6.739 5.890 1.00 84.00 110 ALA A O 1
ATOM 847 N N . ARG A 1 111 ? 13.144 4.609 5.414 1.00 84.81 111 ARG A N 1
ATOM 848 C CA . ARG A 1 111 ? 14.583 4.740 5.679 1.00 84.81 111 ARG A CA 1
ATOM 849 C C . ARG A 1 111 ? 15.348 4.744 4.346 1.00 84.81 111 ARG A C 1
ATOM 851 O O . ARG A 1 111 ? 15.651 3.669 3.812 1.00 84.81 111 ARG A O 1
ATOM 858 N N . PRO A 1 112 ? 15.600 5.921 3.743 1.00 83.69 112 PRO A N 1
ATOM 859 C CA . PRO A 1 112 ? 16.355 6.018 2.505 1.00 83.69 112 PRO A CA 1
ATOM 860 C C . PRO A 1 112 ? 17.804 5.553 2.693 1.00 83.69 112 PRO A C 1
ATOM 862 O O . PRO A 1 112 ? 18.457 5.827 3.696 1.00 83.69 112 PRO A O 1
ATOM 865 N N . ASN A 1 113 ? 18.317 4.860 1.686 1.00 82.56 113 ASN A N 1
ATOM 866 C CA . ASN A 1 113 ? 19.715 4.497 1.515 1.00 82.56 113 ASN A CA 1
ATOM 867 C C . ASN A 1 113 ? 20.049 4.458 0.016 1.00 82.56 113 ASN A C 1
ATOM 869 O O . ASN A 1 113 ? 19.167 4.547 -0.842 1.00 82.56 113 ASN A O 1
ATOM 873 N N . ARG A 1 114 ? 21.334 4.275 -0.309 1.00 83.25 114 ARG A N 1
ATOM 874 C CA . ARG A 1 114 ? 21.830 4.280 -1.697 1.00 83.25 114 ARG A CA 1
ATOM 875 C C . ARG A 1 114 ? 21.107 3.295 -2.626 1.00 83.25 114 ARG A C 1
ATOM 877 O O . ARG A 1 114 ? 21.041 3.543 -3.818 1.00 83.25 114 ARG A O 1
ATOM 884 N N . ASN A 1 115 ? 20.555 2.203 -2.096 1.00 82.31 115 ASN A N 1
ATOM 885 C CA . ASN A 1 115 ? 19.929 1.146 -2.892 1.00 82.31 115 ASN A CA 1
ATOM 886 C C . ASN A 1 115 ? 18.405 1.285 -3.044 1.00 82.31 115 ASN A C 1
ATOM 888 O O . ASN A 1 115 ? 17.822 0.519 -3.806 1.00 82.31 115 ASN A O 1
ATOM 892 N N . ASN A 1 116 ? 17.735 2.165 -2.290 1.00 84.94 116 ASN A N 1
ATOM 893 C CA . ASN A 1 116 ? 16.268 2.282 -2.314 1.00 84.94 116 ASN A CA 1
ATOM 894 C C . ASN A 1 116 ? 15.755 3.706 -2.589 1.00 84.94 116 ASN A C 1
ATOM 896 O O . ASN A 1 116 ? 14.543 3.889 -2.699 1.00 84.94 116 ASN A O 1
ATOM 900 N N . ILE A 1 117 ? 16.636 4.703 -2.726 1.00 85.88 117 ILE A N 1
ATOM 901 C CA . ILE A 1 117 ? 16.229 6.103 -2.902 1.00 85.88 117 ILE A CA 1
ATOM 902 C C . ILE A 1 117 ? 15.366 6.310 -4.155 1.00 85.88 117 ILE A C 1
ATOM 904 O O . ILE A 1 117 ? 14.313 6.940 -4.071 1.00 85.88 117 ILE A O 1
ATOM 908 N N . ASP A 1 118 ? 15.733 5.707 -5.286 1.00 83.25 118 ASP A N 1
ATOM 909 C CA . ASP A 1 118 ? 14.977 5.848 -6.539 1.00 83.25 118 ASP A CA 1
ATOM 910 C C . ASP A 1 118 ? 13.633 5.117 -6.484 1.00 83.25 118 ASP A C 1
ATOM 912 O O . ASP A 1 118 ? 12.620 5.586 -7.008 1.00 83.25 118 ASP A O 1
ATOM 916 N N . TYR A 1 119 ? 13.583 4.004 -5.753 1.00 83.94 119 TYR A N 1
ATOM 917 C CA . TYR A 1 119 ? 12.343 3.293 -5.466 1.00 83.94 119 TYR A CA 1
ATOM 918 C C . TYR A 1 119 ? 11.383 4.139 -4.610 1.00 83.94 119 TYR A C 1
ATOM 920 O O . TYR A 1 119 ? 10.190 4.227 -4.918 1.00 83.94 119 TYR A O 1
ATOM 928 N N . LEU A 1 120 ? 11.893 4.798 -3.563 1.00 85.56 120 LEU A N 1
ATOM 929 C CA . LEU A 1 120 ? 11.111 5.701 -2.711 1.00 85.56 120 LEU A CA 1
ATOM 930 C C . LEU A 1 120 ? 10.644 6.947 -3.480 1.00 85.56 120 LEU A C 1
ATOM 932 O O . LEU A 1 120 ? 9.478 7.327 -3.366 1.00 85.56 120 LEU A O 1
ATOM 936 N N . ARG A 1 121 ? 11.502 7.523 -4.332 1.00 84.94 121 ARG A N 1
ATOM 937 C CA . ARG A 1 121 ? 11.129 8.621 -5.240 1.00 84.94 121 ARG A CA 1
ATOM 938 C C . ARG A 1 121 ? 10.034 8.206 -6.211 1.00 84.94 121 ARG A C 1
ATOM 940 O O . ARG A 1 121 ? 9.053 8.923 -6.357 1.00 84.94 121 ARG A O 1
ATOM 947 N N . THR A 1 122 ? 10.141 7.024 -6.815 1.00 84.62 122 THR A N 1
ATOM 948 C CA . THR A 1 122 ? 9.103 6.493 -7.714 1.00 84.62 122 THR A CA 1
ATOM 949 C C . THR A 1 122 ? 7.765 6.358 -6.986 1.00 84.62 122 THR A C 1
ATOM 951 O O . THR A 1 122 ? 6.728 6.749 -7.518 1.00 84.62 122 THR A O 1
ATOM 954 N N . LYS A 1 123 ? 7.764 5.845 -5.748 1.00 84.94 123 LYS A N 1
ATOM 955 C CA . LYS A 1 123 ? 6.563 5.785 -4.897 1.00 84.94 123 LYS A CA 1
ATOM 956 C C . LYS A 1 123 ? 5.953 7.164 -4.646 1.00 84.94 123 LYS A C 1
ATOM 958 O O . LYS A 1 123 ? 4.737 7.306 -4.733 1.00 84.94 123 LYS A O 1
ATOM 963 N N . GLN A 1 124 ? 6.778 8.159 -4.341 1.00 85.69 124 GLN A N 1
ATOM 964 C CA . GLN A 1 124 ? 6.317 9.518 -4.077 1.00 85.69 124 GLN A CA 1
ATOM 965 C C . GLN A 1 124 ? 5.762 10.172 -5.350 1.00 85.69 124 GLN A C 1
ATOM 967 O O . GLN A 1 124 ? 4.602 10.556 -5.382 1.00 85.69 124 GLN A O 1
ATOM 972 N N . VAL A 1 125 ? 6.555 10.222 -6.422 1.00 85.75 125 VAL A N 1
ATOM 973 C CA . VAL A 1 125 ? 6.239 10.977 -7.643 1.00 85.75 125 VAL A CA 1
ATOM 974 C C . VAL A 1 125 ? 5.171 10.290 -8.492 1.00 85.75 125 VAL A C 1
ATOM 976 O O . VAL A 1 125 ? 4.258 10.948 -8.976 1.00 85.75 125 VAL A O 1
ATOM 979 N N . LYS A 1 126 ? 5.262 8.967 -8.689 1.00 84.50 126 LYS A N 1
ATOM 980 C CA . LYS A 1 126 ? 4.371 8.244 -9.616 1.00 84.50 126 LYS A CA 1
ATOM 981 C C . LYS A 1 126 ? 3.144 7.627 -8.945 1.00 84.50 126 LYS A C 1
ATOM 983 O O . LYS A 1 126 ? 2.183 7.304 -9.633 1.00 84.50 126 LYS A O 1
ATOM 988 N N . PHE A 1 127 ? 3.170 7.443 -7.623 1.00 84.38 127 PHE A N 1
ATOM 989 C CA . PHE A 1 127 ? 2.064 6.833 -6.869 1.00 84.38 127 PHE A CA 1
ATOM 990 C C . PHE A 1 127 ? 1.519 7.726 -5.748 1.00 84.38 127 PHE A C 1
ATOM 992 O O . PHE A 1 127 ? 0.673 7.275 -4.977 1.00 84.38 127 PHE A O 1
ATOM 999 N N . ASN A 1 128 ? 1.988 8.974 -5.662 1.00 85.50 128 ASN A N 1
ATOM 1000 C CA . ASN A 1 128 ? 1.552 9.971 -4.688 1.00 85.50 128 ASN A CA 1
ATOM 1001 C C . ASN A 1 128 ? 1.651 9.488 -3.230 1.00 85.50 128 ASN A C 1
ATOM 1003 O O . ASN A 1 128 ? 0.765 9.733 -2.412 1.00 85.50 128 ASN A O 1
ATOM 1007 N N . HIS A 1 129 ? 2.697 8.720 -2.908 1.00 86.31 129 HIS A N 1
ATOM 1008 C CA . HIS A 1 129 ? 2.870 8.227 -1.547 1.00 86.31 129 HIS A CA 1
ATOM 1009 C C . HIS A 1 129 ? 3.220 9.361 -0.565 1.00 86.31 129 HIS A C 1
ATOM 1011 O O . HIS A 1 129 ? 4.138 10.138 -0.827 1.00 86.31 129 HIS A O 1
ATOM 1017 N N . LEU A 1 130 ? 2.570 9.364 0.606 1.00 78.62 130 LEU A N 1
ATOM 1018 C CA . LEU A 1 130 ? 2.877 10.200 1.778 1.00 78.62 130 LEU A CA 1
ATOM 1019 C C . LEU A 1 130 ? 4.176 9.710 2.444 1.00 78.62 130 LEU A C 1
ATOM 1021 O O . LEU A 1 130 ? 4.165 9.134 3.525 1.00 78.62 130 LEU A O 1
ATOM 1025 N N . THR A 1 131 ? 5.305 9.788 1.745 1.00 71.56 131 THR A N 1
ATOM 1026 C CA . THR A 1 131 ? 6.578 9.269 2.258 1.00 71.56 131 THR A CA 1
ATOM 1027 C C . THR A 1 131 ? 7.154 10.217 3.305 1.00 71.56 131 THR A C 1
ATOM 1029 O O . THR A 1 131 ? 7.607 11.302 2.962 1.00 71.56 131 THR A O 1
ATOM 1032 N N . VAL A 1 132 ? 7.221 9.766 4.557 1.00 68.75 132 VAL A N 1
ATOM 1033 C CA . VAL A 1 132 ? 7.989 10.439 5.611 1.00 68.75 132 VAL A CA 1
ATOM 1034 C C . VAL A 1 132 ? 9.411 9.886 5.609 1.00 68.75 132 VAL A C 1
ATOM 1036 O O . VAL A 1 132 ? 9.627 8.714 5.925 1.00 68.75 132 VAL A O 1
ATOM 1039 N N . LEU A 1 133 ? 10.392 10.701 5.224 1.00 66.56 133 LEU A N 1
ATOM 1040 C CA . LEU A 1 133 ? 11.794 10.281 5.173 1.00 66.56 133 LEU A CA 1
ATOM 1041 C C . LEU A 1 133 ? 12.450 10.467 6.545 1.00 66.56 133 LEU A C 1
ATOM 1043 O O . LEU A 1 133 ? 12.523 11.585 7.044 1.00 66.56 133 LEU A O 1
ATOM 1047 N N . ARG A 1 134 ? 12.966 9.381 7.134 1.00 61.03 134 ARG A N 1
ATOM 1048 C CA . ARG A 1 134 ? 13.867 9.459 8.293 1.00 61.03 134 ARG A CA 1
ATOM 1049 C C . ARG A 1 134 ? 15.307 9.484 7.811 1.00 61.03 134 ARG A C 1
ATOM 1051 O O . ARG A 1 134 ? 15.770 8.512 7.218 1.00 61.03 134 ARG A O 1
ATOM 1058 N N . SER A 1 135 ? 16.032 10.557 8.106 1.00 46.66 135 SER A N 1
ATOM 1059 C CA . SER A 1 135 ? 17.482 10.551 7.914 1.00 46.66 135 SER A CA 1
ATOM 1060 C C . SER A 1 135 ? 18.115 9.487 8.827 1.00 46.66 135 SER A C 1
ATOM 1062 O O . SER A 1 135 ? 17.714 9.371 9.992 1.00 46.66 135 SER A O 1
ATOM 1064 N N . PRO A 1 136 ? 19.081 8.681 8.352 1.00 43.00 136 PRO A N 1
ATOM 1065 C CA . PRO A 1 136 ? 19.871 7.857 9.252 1.00 43.00 136 PRO A CA 1
ATOM 1066 C C . PRO A 1 136 ? 20.588 8.786 10.241 1.00 43.00 136 PRO A C 1
ATOM 1068 O O . PRO A 1 136 ? 21.404 9.609 9.830 1.00 43.00 136 PRO A O 1
ATOM 1071 N N . ARG A 1 137 ? 20.308 8.670 11.547 1.00 38.88 137 ARG A N 1
ATOM 1072 C CA . ARG A 1 137 ? 21.146 9.320 12.563 1.00 38.88 137 ARG A CA 1
ATOM 1073 C C . ARG A 1 137 ? 22.509 8.633 12.553 1.00 38.88 137 ARG A C 1
ATOM 1075 O O . ARG A 1 137 ? 22.669 7.568 13.143 1.00 38.88 137 ARG A O 1
ATOM 1082 N N . TYR A 1 138 ? 23.472 9.225 11.857 1.00 34.91 138 TYR A N 1
ATOM 1083 C CA . TYR A 1 138 ? 24.874 8.852 11.987 1.00 34.91 138 TYR A CA 1
ATOM 1084 C C . TYR A 1 138 ? 25.416 9.481 13.272 1.00 34.91 138 TYR A C 1
ATOM 1086 O O . TYR A 1 138 ? 25.578 10.695 13.360 1.00 34.91 138 TYR A O 1
ATOM 1094 N N . GLY A 1 139 ? 25.646 8.649 14.288 1.00 33.97 139 GLY A N 1
ATOM 1095 C CA . GLY A 1 139 ? 26.438 9.026 15.453 1.00 33.97 139 GLY A CA 1
ATOM 1096 C C . GLY A 1 139 ? 27.891 9.261 15.039 1.00 33.97 139 GLY A C 1
ATOM 1097 O O . GLY A 1 139 ? 28.445 8.504 14.244 1.00 33.97 139 GLY A O 1
ATOM 1098 N N . SER A 1 140 ? 28.465 10.338 15.562 1.00 37.59 140 SER A N 1
ATOM 1099 C CA . SER A 1 140 ? 29.847 10.784 15.393 1.00 37.59 140 SER A CA 1
ATOM 1100 C C . SER A 1 140 ? 30.865 9.661 15.619 1.00 37.59 140 SER A C 1
ATOM 1102 O O . SER A 1 140 ? 31.020 9.182 16.738 1.00 37.59 140 SER A O 1
ATOM 1104 N N . ASP A 1 141 ? 31.559 9.237 14.567 1.00 38.12 141 ASP A N 1
ATOM 1105 C CA . ASP A 1 141 ? 32.933 9.690 14.330 1.00 38.12 141 ASP A CA 1
ATOM 1106 C C . ASP A 1 141 ? 33.472 9.129 13.005 1.00 38.12 141 ASP A C 1
ATOM 1108 O O . ASP A 1 141 ? 33.411 7.933 12.731 1.00 38.12 141 ASP A O 1
ATOM 1112 N N . SER A 1 142 ? 34.049 10.027 12.202 1.00 40.16 142 SER A N 1
ATOM 1113 C CA . SER A 1 142 ? 34.803 9.805 10.955 1.00 40.16 142 SER A CA 1
ATOM 1114 C C . SER A 1 142 ? 34.035 9.328 9.701 1.00 40.16 142 SER A C 1
ATOM 1116 O O . SER A 1 142 ? 33.920 8.138 9.422 1.00 40.16 142 SER A O 1
ATOM 1118 N N . GLY A 1 143 ? 33.610 10.291 8.866 1.00 32.53 143 GLY A N 1
ATOM 1119 C CA . GLY A 1 143 ? 33.272 10.048 7.451 1.00 32.53 143 GLY A CA 1
ATOM 1120 C C . GLY A 1 143 ? 32.040 10.786 6.917 1.00 32.53 143 GLY A C 1
ATOM 1121 O O . GLY A 1 143 ? 31.107 10.140 6.460 1.00 32.53 143 GLY A O 1
ATOM 1122 N N . GLU A 1 144 ? 32.058 12.116 7.031 1.00 34.28 144 GLU A N 1
ATOM 1123 C CA . GLU A 1 144 ? 31.153 13.158 6.499 1.00 34.28 144 GLU A CA 1
ATOM 1124 C C . GLU A 1 144 ? 29.993 12.793 5.548 1.00 34.28 144 GLU A C 1
ATOM 1126 O O . GLU A 1 144 ? 30.191 12.188 4.496 1.00 34.28 144 GLU A O 1
ATOM 1131 N N . LEU A 1 145 ? 28.829 13.407 5.820 1.00 32.12 145 LEU A N 1
ATOM 1132 C CA . LEU A 1 145 ? 27.938 13.994 4.809 1.00 32.12 145 LEU A CA 1
ATOM 1133 C C . LEU A 1 145 ? 27.295 15.287 5.354 1.00 32.12 145 LEU A C 1
ATOM 1135 O O . LEU A 1 145 ? 26.633 15.273 6.391 1.00 32.12 145 LEU A O 1
ATOM 1139 N N . SER A 1 146 ? 27.504 16.386 4.627 1.00 27.91 146 SER A N 1
ATOM 1140 C CA . SER A 1 146 ? 26.945 17.727 4.864 1.00 27.91 146 SER A CA 1
ATOM 1141 C C . SER A 1 146 ? 25.489 17.847 4.366 1.00 27.91 146 SER A C 1
ATOM 1143 O O . SER A 1 146 ? 25.071 17.052 3.520 1.00 27.91 146 SER A O 1
ATOM 1145 N N . PRO A 1 147 ? 24.703 18.822 4.869 1.00 30.31 147 PRO A N 1
ATOM 1146 C CA . PRO A 1 147 ? 23.248 18.817 4.742 1.00 30.31 147 PRO A CA 1
ATOM 1147 C C . PRO A 1 147 ? 22.774 19.127 3.319 1.00 30.31 147 PRO A C 1
ATOM 1149 O O . PRO A 1 147 ? 23.307 20.010 2.646 1.00 30.31 147 PRO A O 1
ATOM 1152 N N . VAL A 1 148 ? 21.719 18.431 2.883 1.00 35.97 148 VAL A N 1
ATOM 1153 C CA . VAL A 1 148 ? 20.893 18.883 1.758 1.00 35.97 148 VAL A CA 1
ATOM 1154 C C . VAL A 1 148 ? 19.963 19.953 2.306 1.00 35.97 148 VAL A C 1
ATOM 1156 O O . VAL A 1 148 ? 19.102 19.680 3.137 1.00 35.97 148 VAL A O 1
ATOM 1159 N N . THR A 1 149 ? 20.183 21.184 1.865 1.00 31.48 149 THR A N 1
ATOM 1160 C CA . THR A 1 149 ? 19.381 22.341 2.235 1.00 31.48 149 THR A CA 1
ATOM 1161 C C . THR A 1 149 ? 18.031 22.350 1.515 1.00 31.48 149 THR A C 1
ATOM 1163 O O . THR A 1 149 ? 17.912 21.997 0.343 1.00 31.48 149 THR A O 1
ATOM 1166 N N . THR A 1 150 ? 17.040 22.822 2.281 1.00 32.75 150 THR A N 1
ATOM 1167 C CA . THR A 1 150 ? 15.674 23.262 1.943 1.00 32.75 150 THR A CA 1
ATOM 1168 C C . THR A 1 150 ? 14.682 22.200 1.457 1.00 32.75 150 THR A C 1
ATOM 1170 O O . THR A 1 150 ? 14.577 21.927 0.267 1.00 32.75 150 THR A O 1
ATOM 1173 N N . ALA A 1 151 ? 13.848 21.703 2.373 1.00 33.12 151 ALA A N 1
ATOM 1174 C CA . ALA A 1 151 ? 12.556 22.332 2.678 1.00 33.12 151 ALA A CA 1
ATOM 1175 C C . ALA A 1 151 ? 12.052 21.839 4.050 1.00 33.12 151 ALA A C 1
ATOM 1177 O O . ALA A 1 151 ? 11.784 20.656 4.209 1.00 33.12 151 ALA A O 1
ATOM 1178 N N . GLY A 1 152 ? 11.974 22.758 5.021 1.00 36.31 152 GLY A N 1
ATOM 1179 C CA . GLY A 1 152 ? 11.265 22.602 6.299 1.00 36.31 152 GLY A CA 1
ATOM 1180 C C . GLY A 1 152 ? 11.709 21.443 7.196 1.00 36.31 152 GLY A C 1
ATOM 1181 O O . GLY A 1 152 ? 11.000 20.450 7.296 1.00 36.31 152 GLY A O 1
ATOM 1182 N N . GLU A 1 153 ? 12.848 21.580 7.878 1.00 35.31 153 GLU A N 1
ATOM 1183 C CA . GLU A 1 153 ? 13.161 20.727 9.032 1.00 35.31 153 GLU A CA 1
ATOM 1184 C C . GLU A 1 153 ? 12.317 21.184 10.231 1.00 35.31 153 GLU A C 1
ATOM 1186 O O . GLU A 1 153 ? 12.431 22.334 10.660 1.00 35.31 153 GLU A O 1
ATOM 1191 N N . ASP A 1 154 ? 11.480 20.302 10.780 1.00 37.22 154 ASP A N 1
ATOM 1192 C CA . ASP A 1 154 ? 11.047 20.433 12.172 1.00 37.22 154 ASP A CA 1
ATOM 1193 C C . ASP A 1 154 ? 12.101 19.802 13.103 1.00 37.22 154 ASP A C 1
ATOM 1195 O O . ASP A 1 154 ? 12.913 18.967 12.689 1.00 37.22 154 ASP A O 1
ATOM 1199 N N . GLU A 1 155 ? 12.105 20.195 14.380 1.00 34.66 155 GLU A N 1
ATOM 1200 C CA . GLU A 1 155 ? 13.085 19.752 15.390 1.00 34.66 155 GLU A CA 1
ATOM 1201 C C . GLU A 1 155 ? 13.098 18.224 15.629 1.00 34.66 155 GLU A C 1
ATOM 1203 O O . GLU A 1 155 ? 13.917 17.710 16.394 1.00 34.66 155 GLU A O 1
ATOM 1208 N N . SER A 1 156 ? 12.216 17.469 14.963 1.00 42.44 156 SER A N 1
ATOM 1209 C CA . SER A 1 156 ? 12.104 16.019 15.074 1.00 42.44 156 SER A CA 1
ATOM 1210 C C . SER A 1 156 ? 12.760 15.234 13.924 1.00 42.44 156 SER A C 1
ATOM 1212 O O . SER A 1 156 ? 12.891 14.009 14.028 1.00 42.44 156 SER A O 1
ATOM 1214 N N . GLY A 1 157 ? 13.280 15.915 12.892 1.00 38.31 157 GLY A N 1
ATOM 1215 C CA . GLY A 1 157 ? 14.051 15.302 11.801 1.00 38.31 157 GLY A CA 1
ATOM 1216 C C . GLY A 1 157 ? 13.194 14.572 10.761 1.00 38.31 157 GLY A C 1
ATOM 1217 O O . GLY A 1 157 ? 13.668 13.615 10.137 1.00 38.31 157 GLY A O 1
ATOM 1218 N N . TYR A 1 158 ? 11.937 14.996 10.599 1.00 40.81 158 TYR A N 1
ATOM 1219 C CA . TYR A 1 158 ? 10.990 14.454 9.627 1.00 40.81 158 TYR A CA 1
ATOM 1220 C C . TYR A 1 158 ? 10.690 15.475 8.528 1.00 40.81 158 TYR A C 1
ATOM 1222 O O . TYR A 1 158 ? 10.455 16.645 8.802 1.00 40.81 158 TYR A O 1
ATOM 1230 N N . PHE A 1 159 ? 10.649 15.010 7.278 1.00 43.97 159 PHE A N 1
ATOM 1231 C CA . PHE A 1 159 ? 10.134 15.789 6.150 1.00 43.97 159 PHE A CA 1
ATOM 1232 C C . PHE A 1 159 ? 8.685 15.373 5.876 1.00 43.97 159 PHE A C 1
ATOM 1234 O O . PHE A 1 159 ? 8.428 14.197 5.590 1.00 43.97 159 PHE A O 1
ATOM 1241 N N . TYR A 1 160 ? 7.753 16.324 5.952 1.00 38.25 160 TYR A N 1
ATOM 1242 C CA . TYR A 1 160 ? 6.358 16.153 5.538 1.00 38.25 160 TYR A CA 1
ATOM 1243 C C . TYR A 1 160 ? 6.131 16.830 4.183 1.00 38.25 160 TYR A C 1
ATOM 1245 O O . TYR A 1 160 ? 6.657 17.910 3.927 1.00 38.25 160 TYR A O 1
ATOM 1253 N N . ASN A 1 161 ? 5.314 16.219 3.323 1.00 39.50 161 ASN A N 1
ATOM 1254 C CA . ASN A 1 161 ? 4.645 16.978 2.269 1.00 39.50 161 ASN A CA 1
ATOM 1255 C C . ASN A 1 161 ? 3.448 17.682 2.919 1.00 39.50 161 ASN A C 1
ATOM 1257 O O . ASN A 1 161 ? 2.583 16.999 3.473 1.00 39.50 161 ASN A O 1
ATOM 1261 N N . GLU A 1 162 ? 3.384 19.012 2.835 1.00 34.19 162 GLU A N 1
ATOM 1262 C CA . GLU A 1 162 ? 2.117 19.722 3.023 1.00 34.19 162 GLU A CA 1
ATOM 1263 C C . GLU A 1 162 ? 1.122 19.158 1.999 1.00 34.19 162 GLU A C 1
ATOM 1265 O O . GLU A 1 162 ? 1.417 19.067 0.803 1.00 34.19 162 GLU A O 1
ATOM 1270 N N . LEU A 1 163 ? -0.022 18.676 2.486 1.00 32.56 163 LEU A N 1
ATOM 1271 C CA . LEU A 1 163 ? -1.145 18.296 1.638 1.00 32.56 163 LEU A CA 1
ATOM 1272 C C . LEU A 1 163 ? -1.506 19.539 0.815 1.00 32.56 163 LEU A C 1
ATOM 1274 O O . LEU A 1 163 ? -1.899 20.544 1.395 1.00 32.56 163 LEU A O 1
ATOM 1278 N N . MET A 1 164 ? -1.321 19.504 -0.508 1.00 28.88 164 MET A N 1
ATOM 1279 C CA . MET A 1 164 ? -1.914 20.539 -1.353 1.00 28.88 164 MET A CA 1
ATOM 1280 C C . MET A 1 164 ? -3.436 20.397 -1.259 1.00 28.88 164 MET A C 1
ATOM 1282 O O . MET A 1 164 ? -3.954 19.313 -1.547 1.00 28.88 164 MET A O 1
ATOM 1286 N N . ASP A 1 165 ? -4.081 21.474 -0.804 1.00 31.41 165 ASP A N 1
ATOM 1287 C CA . ASP A 1 165 ? -5.536 21.669 -0.721 1.00 31.41 165 ASP A CA 1
ATOM 1288 C C . ASP A 1 165 ? -6.262 21.410 -2.056 1.00 31.41 165 ASP A C 1
ATOM 1290 O O . ASP A 1 165 ? -5.708 21.755 -3.130 1.00 31.41 165 ASP A O 1
#

Sequence (165 aa):
MKCDCGDQLLDFLVTLDEEDRAVLLYIRGHEGRGIGLANKVKAYNLQDEDGLDTVESNLKLGYAPDCRDFADARRALKHLGIRSVMLYTNNPAKVAALGELVSEVRAVPARPNRNNIDYLRTKQVKFNHLTVLRSPRYGSDSGELSPVTTAGEDESGYFYNELMD

pLDDT: mean 79.58, std 21.83, range [27.91, 97.38]

Radius of gyration: 17.67 Å; chains: 1; bounding box: 52×38×44 Å

Secondary structure (DSSP, 8-state):
---SHHHHHHHHHHHHHH-SS------TT-GGGTTHHHHHHHHHHHHHHH---HHHHHHHTT--S-----HHHHHHHHHTT---EEEE-S-HHHHHHHGGGEEEEEPPEE---TTTHHHHHHHHHHH----EEEPP---SSS--------S---TT-EEPPP---